Protein AF-A0A662EHJ5-F1 (afdb_monomer)

Mean predicted aligned error: 10.58 Å

Sequence (124 aa):
MGRFALVFVVVLGATAAIPFVAAAEERPRDPLIHGLASFLVPGLGQYLNGEPDKALVHFLVAVAIPTAGYYLAVLTVNPFLAYAIPLLQLGWHVYSALDAYNVAQAYNEAHGFSSLNLGLKLGG

pLDDT: mean 80.42, std 19.26, range [39.31, 98.5]

Nearest PDB structures (foldseek):
  7ohq-assembly1_b  TM=4.691E-01  e=9.866E+00  Saccharomyces cerevisiae S288C

Structure (mmCIF, N/CA/C/O backbone):
data_AF-A0A662EHJ5-F1
#
_entry.id   AF-A0A662EHJ5-F1
#
loop_
_atom_site.group_PDB
_atom_site.id
_atom_site.type_symbol
_atom_site.label_atom_id
_atom_site.label_alt_id
_atom_site.label_comp_id
_atom_site.label_asym_id
_atom_site.label_entity_id
_atom_site.label_seq_id
_atom_site.pdbx_PDB_ins_code
_atom_site.Cartn_x
_atom_site.Cartn_y
_atom_site.Cartn_z
_atom_site.occupancy
_atom_site.B_iso_or_equiv
_atom_site.auth_seq_id
_atom_site.auth_comp_id
_atom_site.auth_asym_id
_atom_site.auth_atom_id
_atom_site.pdbx_PDB_model_num
ATOM 1 N N . MET A 1 1 ? 14.445 -21.314 -16.893 1.00 48.91 1 MET A N 1
ATOM 2 C CA . MET A 1 1 ? 13.006 -20.979 -17.014 1.00 48.91 1 MET A CA 1
ATOM 3 C C . MET A 1 1 ? 12.117 -21.729 -16.012 1.00 48.91 1 MET A C 1
ATOM 5 O O . MET A 1 1 ? 11.259 -21.088 -15.427 1.00 48.91 1 MET A O 1
ATOM 9 N N . GLY A 1 2 ? 12.343 -23.018 -15.710 1.00 48.72 2 GLY A N 1
ATOM 10 C CA . GLY A 1 2 ? 11.466 -23.785 -14.798 1.00 48.72 2 GLY A CA 1
ATOM 11 C C . GLY A 1 2 ? 11.401 -23.329 -13.329 1.00 48.72 2 GLY A C 1
ATOM 12 O O . GLY A 1 2 ? 10.376 -23.508 -12.687 1.00 48.72 2 GLY A O 1
ATOM 13 N N . ARG A 1 3 ? 12.448 -22.689 -12.789 1.00 49.34 3 ARG A N 1
ATOM 14 C CA . ARG A 1 3 ? 12.491 -22.270 -11.372 1.00 49.34 3 ARG A CA 1
ATOM 15 C C . ARG A 1 3 ? 11.565 -21.093 -11.049 1.00 49.34 3 ARG A C 1
ATOM 17 O O . ARG A 1 3 ? 10.933 -21.097 -10.004 1.00 49.34 3 ARG A O 1
ATOM 24 N N . PHE A 1 4 ? 11.449 -20.126 -11.958 1.00 49.91 4 PHE A N 1
ATOM 25 C CA . PHE A 1 4 ? 10.573 -18.965 -11.776 1.00 49.91 4 PHE A CA 1
ATOM 26 C C . PHE A 1 4 ? 9.100 -19.325 -11.968 1.00 49.91 4 PHE A C 1
ATOM 28 O O . PHE A 1 4 ? 8.267 -18.864 -11.200 1.00 49.91 4 PHE A O 1
ATOM 35 N N . ALA A 1 5 ? 8.789 -20.211 -12.921 1.00 52.22 5 ALA A N 1
ATOM 36 C CA . ALA A 1 5 ? 7.441 -20.750 -13.091 1.00 52.22 5 ALA A CA 1
ATOM 37 C C . ALA A 1 5 ? 6.999 -21.571 -11.867 1.00 52.22 5 ALA A C 1
ATOM 39 O O . ALA A 1 5 ? 5.873 -21.424 -11.409 1.00 52.22 5 ALA A O 1
ATOM 40 N N . LEU A 1 6 ? 7.904 -22.370 -11.289 1.00 49.81 6 LEU A N 1
ATOM 41 C CA . LEU A 1 6 ? 7.632 -23.126 -10.068 1.00 49.81 6 LEU A CA 1
ATOM 42 C C . LEU A 1 6 ? 7.345 -22.198 -8.879 1.00 49.81 6 LEU A C 1
ATOM 44 O O . LEU A 1 6 ? 6.381 -22.420 -8.163 1.00 49.81 6 LEU A O 1
ATOM 48 N N . VAL A 1 7 ? 8.129 -21.131 -8.694 1.00 55.69 7 VAL A N 1
ATOM 49 C CA . VAL A 1 7 ? 7.889 -20.142 -7.627 1.00 55.69 7 VAL A CA 1
ATOM 50 C C . VAL A 1 7 ? 6.567 -19.408 -7.847 1.00 55.69 7 VAL A C 1
ATOM 52 O O . VAL A 1 7 ? 5.808 -19.246 -6.901 1.00 55.69 7 VAL A O 1
ATOM 55 N N . PHE A 1 8 ? 6.243 -19.031 -9.085 1.00 55.84 8 PHE A N 1
ATOM 56 C CA . PHE A 1 8 ? 4.978 -18.369 -9.412 1.00 55.84 8 PHE A CA 1
ATOM 57 C C . PHE A 1 8 ? 3.763 -19.267 -9.125 1.00 55.84 8 PHE A C 1
ATOM 59 O O . PHE A 1 8 ? 2.777 -18.815 -8.553 1.00 55.84 8 PHE A O 1
ATOM 66 N N . VAL A 1 9 ? 3.863 -20.558 -9.453 1.00 56.03 9 VAL A N 1
ATOM 67 C CA . VAL A 1 9 ? 2.836 -21.572 -9.166 1.00 56.03 9 VAL A CA 1
ATOM 68 C C . VAL A 1 9 ? 2.760 -21.901 -7.674 1.00 56.03 9 VAL A C 1
ATOM 70 O O . VAL A 1 9 ? 1.669 -22.124 -7.167 1.00 56.03 9 VAL A O 1
ATOM 73 N N . VAL A 1 10 ? 3.876 -21.887 -6.943 1.00 56.66 10 VAL A N 1
ATOM 74 C CA . VAL A 1 10 ? 3.886 -22.085 -5.483 1.00 56.66 10 VAL A CA 1
ATOM 75 C C . VAL A 1 10 ? 3.282 -20.880 -4.764 1.00 56.66 10 VAL A C 1
ATOM 77 O O . VAL A 1 10 ? 2.516 -21.069 -3.829 1.00 56.66 10 VAL A O 1
ATOM 80 N N . VAL A 1 11 ? 3.554 -19.656 -5.221 1.00 56.75 11 VAL A N 1
ATOM 81 C CA . VAL A 1 11 ? 2.958 -18.433 -4.663 1.00 56.75 11 VAL A CA 1
ATOM 82 C C . VAL A 1 11 ? 1.453 -18.381 -4.954 1.00 56.75 11 VAL A C 1
ATOM 84 O O . VAL A 1 11 ? 0.680 -18.165 -4.029 1.00 56.75 11 VAL A O 1
ATOM 87 N N . LEU A 1 12 ? 1.018 -18.672 -6.187 1.00 56.00 12 LEU A N 1
ATOM 88 C CA . LEU A 1 12 ? -0.410 -18.752 -6.544 1.00 56.00 12 LEU A CA 1
ATOM 89 C C . LEU A 1 12 ? -1.134 -19.944 -5.890 1.00 56.00 12 LEU A C 1
ATOM 91 O O . LEU A 1 12 ? -2.306 -19.848 -5.529 1.00 56.00 12 LEU A O 1
ATOM 95 N N . GLY A 1 13 ? -0.443 -21.072 -5.725 1.00 54.22 13 GLY A N 1
ATOM 96 C CA . GLY A 1 13 ? -0.968 -22.275 -5.079 1.00 54.22 13 GLY A CA 1
ATOM 97 C C . GLY A 1 13 ? -1.090 -22.126 -3.564 1.00 54.22 13 GLY A C 1
ATOM 98 O O . GLY A 1 13 ? -2.062 -22.600 -2.982 1.00 54.22 13 GLY A O 1
ATOM 99 N 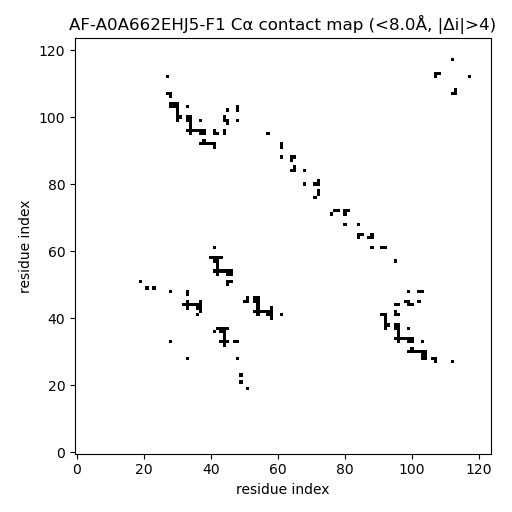N . ALA A 1 14 ? -0.161 -21.408 -2.927 1.00 51.34 14 ALA A N 1
ATOM 100 C CA . ALA A 1 14 ? -0.230 -21.088 -1.504 1.00 51.34 14 ALA A CA 1
ATOM 101 C C . ALA A 1 14 ? -1.374 -20.111 -1.179 1.00 51.34 14 ALA A C 1
ATOM 103 O O . ALA A 1 14 ? -1.936 -20.186 -0.090 1.00 51.34 14 ALA A O 1
ATOM 104 N N . THR A 1 15 ? -1.773 -19.244 -2.118 1.00 52.88 15 THR A N 1
ATOM 105 C CA . THR A 1 15 ? -2.909 -18.325 -1.927 1.00 52.88 15 THR A CA 1
ATOM 106 C C . THR A 1 15 ? -4.273 -18.961 -2.202 1.00 52.88 15 THR A C 1
ATOM 108 O O . THR A 1 15 ? -5.280 -18.455 -1.721 1.00 52.88 15 THR A O 1
ATOM 111 N N . ALA A 1 16 ? -4.337 -20.068 -2.950 1.00 47.66 16 ALA A N 1
ATOM 112 C CA . ALA A 1 16 ? -5.601 -20.720 -3.311 1.00 47.66 16 ALA A CA 1
ATOM 113 C C . ALA A 1 16 ? -6.153 -21.678 -2.235 1.00 47.66 16 ALA A C 1
ATOM 115 O O . ALA A 1 16 ? -7.281 -22.150 -2.366 1.00 47.66 16 ALA A O 1
ATOM 116 N N . ALA A 1 17 ? -5.378 -21.994 -1.192 1.00 44.22 17 ALA A N 1
ATOM 117 C CA . ALA A 1 17 ? -5.659 -23.133 -0.316 1.00 44.22 17 ALA A CA 1
ATOM 118 C C . ALA A 1 17 ? -5.961 -22.793 1.150 1.00 44.22 17 ALA A C 1
ATOM 120 O O . ALA A 1 17 ? -5.946 -23.713 1.968 1.00 44.22 17 ALA A O 1
ATOM 121 N N . ILE A 1 18 ? -6.237 -21.534 1.522 1.00 49.19 18 ILE A N 1
ATOM 122 C CA . ILE A 1 18 ? -6.517 -21.243 2.934 1.00 49.19 18 ILE A CA 1
ATOM 123 C C . ILE A 1 18 ? -7.810 -20.465 3.165 1.00 49.19 18 ILE A C 1
ATOM 125 O O . ILE A 1 18 ? -7.812 -19.236 3.106 1.00 49.19 18 ILE A O 1
ATOM 129 N N . PRO A 1 19 ? -8.916 -21.159 3.496 1.00 44.81 19 PRO A N 1
ATOM 130 C CA . PRO A 1 19 ? -10.062 -20.511 4.105 1.00 44.81 19 PRO A CA 1
ATOM 131 C C . PRO A 1 19 ? -9.714 -20.193 5.567 1.00 44.81 19 PRO A C 1
ATOM 133 O O . PRO A 1 19 ? -10.032 -20.953 6.479 1.00 44.81 19 PRO A O 1
ATOM 136 N N . PHE A 1 20 ? -9.028 -19.074 5.811 1.00 53.09 20 PHE A N 1
ATOM 137 C CA . PHE A 1 20 ? -8.887 -18.531 7.162 1.00 53.09 20 PHE A CA 1
ATOM 138 C C . PHE A 1 20 ? -10.111 -17.67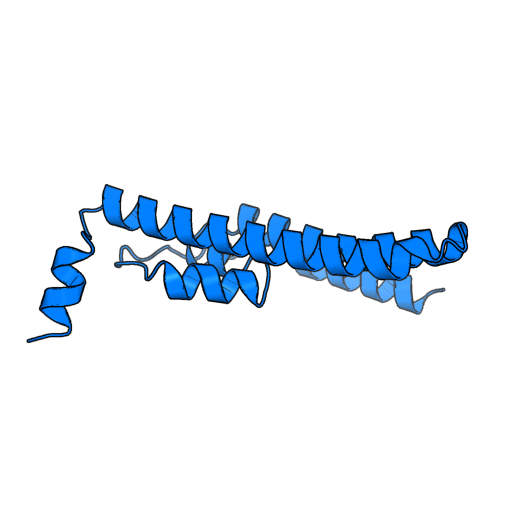6 7.483 1.00 53.09 20 PHE A C 1
ATOM 140 O O . PHE A 1 20 ? -10.100 -16.454 7.362 1.00 53.09 20 PHE A O 1
ATOM 147 N N . VAL A 1 21 ? -11.185 -18.339 7.914 1.00 45.75 21 VAL A N 1
ATOM 148 C CA . VAL A 1 21 ? -12.268 -17.672 8.641 1.00 45.75 21 VAL A CA 1
ATOM 149 C C . VAL A 1 21 ? -11.742 -17.394 10.048 1.00 45.75 21 VAL A C 1
ATOM 151 O O . VAL A 1 21 ? -11.913 -18.192 10.967 1.00 45.75 21 VAL A O 1
ATOM 154 N N . ALA A 1 22 ? -11.019 -16.287 10.209 1.00 48.41 22 ALA A N 1
ATOM 155 C CA . ALA A 1 22 ? -10.723 -15.756 11.528 1.00 48.41 22 ALA A CA 1
ATOM 156 C C . ALA A 1 22 ? -12.028 -15.166 12.075 1.00 48.41 22 ALA A C 1
ATOM 158 O O . ALA A 1 22 ? -12.533 -14.175 11.551 1.00 48.41 22 ALA A O 1
ATOM 159 N N . ALA A 1 23 ? -12.601 -15.800 13.099 1.00 45.34 23 ALA A N 1
ATOM 160 C CA . ALA A 1 23 ? -13.669 -15.191 13.878 1.00 45.34 23 ALA A CA 1
ATOM 161 C C . ALA A 1 23 ? -13.123 -13.877 14.458 1.00 45.34 23 ALA A C 1
ATOM 163 O O . ALA A 1 23 ? -12.248 -13.896 15.325 1.00 45.34 23 ALA A O 1
ATOM 164 N N . ALA A 1 24 ? -13.565 -12.745 13.910 1.00 55.94 24 ALA A N 1
ATOM 165 C CA . ALA A 1 24 ? -13.155 -11.435 14.383 1.00 55.94 24 ALA A CA 1
ATOM 166 C C . ALA A 1 24 ? -13.716 -11.245 15.795 1.00 55.94 24 ALA A C 1
ATOM 168 O O . ALA A 1 24 ? -14.927 -11.167 15.989 1.00 55.94 24 ALA A O 1
ATOM 169 N N . GLU A 1 25 ? -12.834 -11.221 16.788 1.00 58.53 25 GLU A N 1
ATOM 170 C CA . GLU A 1 25 ? -13.222 -10.904 18.153 1.00 58.53 25 GLU A CA 1
ATOM 171 C C . GLU A 1 25 ? -13.513 -9.401 18.252 1.00 58.53 25 GLU A C 1
ATOM 173 O O . GLU A 1 25 ? -12.694 -8.579 17.828 1.00 58.53 25 GLU A O 1
ATOM 178 N N . GLU A 1 26 ? -14.675 -9.027 18.797 1.00 64.94 26 GLU A N 1
ATOM 179 C CA . GLU A 1 26 ? -15.048 -7.624 18.993 1.00 64.94 26 GLU A CA 1
ATOM 180 C C . GLU A 1 26 ? -14.193 -6.998 20.101 1.00 64.94 26 GLU A C 1
ATOM 182 O O . GLU A 1 26 ? -14.541 -6.991 21.282 1.00 64.94 26 GLU A O 1
ATOM 187 N N . ARG A 1 27 ? -13.024 -6.483 19.722 1.00 76.69 27 ARG A N 1
ATOM 188 C CA . ARG A 1 27 ? -12.107 -5.771 20.615 1.00 76.69 27 ARG A CA 1
ATOM 189 C C . ARG A 1 27 ? -11.704 -4.427 20.008 1.00 76.69 27 ARG A C 1
ATOM 191 O O . ARG A 1 27 ? -11.725 -4.290 18.782 1.00 76.69 27 ARG A O 1
ATOM 198 N N . PRO A 1 28 ? -11.314 -3.442 20.838 1.00 81.19 28 PRO A N 1
ATOM 199 C CA . PRO A 1 28 ? -10.708 -2.214 20.344 1.00 81.19 28 PRO A CA 1
ATOM 200 C C . PRO A 1 28 ? -9.511 -2.542 19.450 1.00 81.19 28 PRO A C 1
ATOM 202 O O . PRO A 1 28 ? -8.670 -3.366 19.816 1.00 81.19 28 PRO A O 1
ATOM 205 N N . ARG A 1 29 ? -9.435 -1.899 18.288 1.00 85.62 29 ARG A N 1
ATOM 206 C CA . ARG A 1 29 ? -8.316 -2.042 17.349 1.00 85.62 29 ARG A CA 1
ATOM 207 C C . ARG A 1 29 ? -7.349 -0.892 17.567 1.00 85.62 29 ARG A C 1
ATOM 209 O O . ARG A 1 29 ? -7.789 0.221 17.816 1.00 85.62 29 ARG A O 1
ATOM 216 N N . ASP A 1 30 ? -6.047 -1.115 17.470 1.00 88.44 30 ASP A N 1
ATOM 217 C CA . ASP A 1 30 ? -5.086 -0.008 17.469 1.00 88.44 30 ASP A CA 1
ATOM 218 C C . ASP A 1 30 ? -4.799 0.393 16.012 1.00 88.44 30 ASP A C 1
ATOM 220 O O . ASP A 1 30 ? -4.139 -0.370 15.294 1.00 88.44 30 ASP A O 1
ATOM 224 N N . PRO A 1 31 ? -5.272 1.564 15.538 1.00 91.06 31 PRO A N 1
ATOM 225 C CA . PRO A 1 31 ? -5.080 1.964 14.150 1.00 91.06 31 PRO A CA 1
ATOM 226 C C . PRO A 1 31 ? -3.609 2.069 13.750 1.00 91.06 31 PRO A C 1
ATOM 228 O O . PRO A 1 31 ? -3.268 1.773 12.605 1.00 91.06 31 PRO A O 1
ATOM 231 N N . LEU A 1 32 ? -2.721 2.440 14.681 1.00 92.38 32 LEU A N 1
ATOM 232 C CA . LEU A 1 32 ? -1.292 2.544 14.403 1.00 92.38 32 LEU A CA 1
ATOM 233 C C . LEU A 1 32 ? -0.671 1.167 14.197 1.00 92.38 32 LEU A C 1
ATOM 235 O O . LEU A 1 32 ? 0.107 0.999 13.261 1.00 92.38 32 LEU A O 1
ATOM 239 N N . ILE A 1 33 ? -1.040 0.170 15.007 1.00 92.06 33 ILE A N 1
ATOM 240 C CA . ILE A 1 33 ? -0.551 -1.206 14.823 1.00 92.06 33 ILE A CA 1
ATOM 241 C C . ILE A 1 33 ? -0.999 -1.745 13.464 1.00 92.06 33 ILE A C 1
ATOM 243 O O . ILE A 1 33 ? -0.188 -2.304 12.728 1.00 92.06 33 ILE A O 1
ATOM 247 N N . HIS A 1 34 ? -2.263 -1.533 13.094 1.00 93.19 34 HIS A N 1
ATOM 248 C CA . HIS A 1 34 ? -2.804 -2.014 11.822 1.00 93.19 34 HIS A CA 1
ATOM 249 C C . HIS A 1 34 ? -2.152 -1.298 10.629 1.00 93.19 34 HIS A C 1
ATOM 251 O O . HIS A 1 34 ? -1.745 -1.944 9.660 1.00 93.19 34 HIS A O 1
ATOM 257 N N . GLY A 1 35 ? -1.982 0.024 10.716 1.00 94.19 35 GLY A N 1
ATOM 258 C CA . GLY A 1 35 ? -1.294 0.811 9.698 1.00 94.19 35 GLY A CA 1
ATOM 259 C C . GLY A 1 35 ? 0.172 0.405 9.529 1.00 94.19 35 GLY A C 1
ATOM 260 O O . GLY A 1 35 ? 0.597 0.100 8.417 1.00 94.19 35 GLY A O 1
ATOM 261 N N . LEU A 1 36 ? 0.940 0.323 10.621 1.00 95.31 36 LEU A N 1
ATOM 262 C CA . LEU A 1 36 ? 2.353 -0.077 10.594 1.00 95.31 36 LEU A CA 1
ATOM 263 C C . LEU A 1 36 ? 2.537 -1.510 10.090 1.00 95.31 36 LEU A C 1
ATOM 265 O O . LEU A 1 36 ? 3.442 -1.768 9.297 1.00 95.31 36 LEU A O 1
ATOM 269 N N . ALA A 1 37 ? 1.661 -2.430 10.496 1.00 94.25 37 ALA A N 1
ATOM 270 C CA . ALA A 1 37 ? 1.674 -3.796 9.998 1.00 94.25 37 ALA A CA 1
ATOM 271 C C . ALA A 1 37 ? 1.527 -3.828 8.469 1.00 94.25 37 ALA A C 1
ATOM 273 O O . ALA A 1 37 ? 2.315 -4.490 7.796 1.00 94.25 37 ALA A O 1
ATOM 274 N N . SER A 1 38 ? 0.580 -3.061 7.915 1.00 96.44 38 SER A N 1
ATOM 275 C CA . SER A 1 38 ? 0.372 -2.990 6.463 1.00 96.44 38 SER A CA 1
ATOM 276 C C . SER A 1 38 ? 1.444 -2.178 5.724 1.00 96.44 38 SER A C 1
ATOM 278 O O . SER A 1 38 ? 1.724 -2.441 4.557 1.00 96.44 38 SER A O 1
ATOM 280 N N . PHE A 1 39 ? 2.097 -1.226 6.395 1.00 97.38 39 PHE A N 1
ATOM 281 C CA . PHE A 1 39 ? 3.263 -0.539 5.843 1.00 97.38 39 PHE A CA 1
ATOM 282 C C . PHE A 1 39 ? 4.453 -1.487 5.679 1.00 97.38 39 PHE A C 1
ATOM 284 O O . PHE A 1 39 ? 5.161 -1.417 4.681 1.00 97.38 39 PHE A O 1
ATOM 291 N N . LEU A 1 40 ? 4.698 -2.370 6.651 1.00 96.56 40 LEU A N 1
ATOM 292 C CA . LEU A 1 40 ? 5.789 -3.345 6.578 1.00 96.56 40 LEU A CA 1
ATOM 293 C C . LEU A 1 40 ? 5.469 -4.464 5.587 1.00 96.56 40 LEU A C 1
ATOM 295 O O . LEU A 1 40 ? 6.306 -4.828 4.762 1.00 96.56 40 LEU A O 1
ATOM 299 N N . VAL A 1 41 ? 4.248 -4.990 5.665 1.00 96.81 41 VAL A N 1
ATOM 300 C CA . VAL A 1 41 ? 3.754 -6.067 4.811 1.00 96.81 41 VAL A CA 1
ATOM 301 C C . VAL A 1 41 ? 2.370 -5.673 4.300 1.00 96.81 41 VAL A C 1
ATOM 303 O O . VAL A 1 41 ? 1.390 -5.850 5.027 1.00 96.81 41 VAL A O 1
ATOM 306 N N . PRO A 1 42 ? 2.255 -5.158 3.062 1.00 97.19 42 PRO A N 1
ATOM 307 C CA . PRO A 1 42 ? 0.969 -4.796 2.484 1.00 97.19 42 PRO A CA 1
ATOM 308 C C . PRO A 1 42 ? -0.032 -5.940 2.585 1.00 97.19 42 PRO A C 1
ATOM 310 O O . PRO A 1 42 ? 0.272 -7.079 2.235 1.00 97.19 42 PRO A O 1
ATOM 313 N N . GLY A 1 43 ? -1.214 -5.628 3.111 1.00 93.94 43 GLY A N 1
ATOM 314 C CA . GLY A 1 43 ? -2.272 -6.590 3.401 1.00 93.94 43 GLY A CA 1
ATOM 315 C C . GLY A 1 43 ? -2.318 -7.072 4.849 1.00 93.94 43 GLY A C 1
ATOM 316 O O . GLY A 1 43 ? -3.386 -7.451 5.321 1.00 93.94 43 GLY A O 1
ATOM 317 N N . LEU A 1 44 ? -1.223 -6.998 5.611 1.00 93.50 44 LEU A N 1
ATOM 318 C CA . LEU A 1 44 ? -1.213 -7.499 6.987 1.00 93.50 44 LEU A CA 1
ATOM 319 C C . LEU A 1 44 ? -2.174 -6.720 7.897 1.00 93.50 44 LEU A C 1
ATOM 321 O O . LEU A 1 44 ? -2.908 -7.323 8.670 1.00 93.50 44 LEU A O 1
ATOM 325 N N . GLY A 1 45 ? -2.237 -5.392 7.775 1.00 93.50 45 GLY A N 1
ATOM 326 C CA . GLY A 1 45 ? -3.187 -4.588 8.553 1.00 93.50 45 GLY A CA 1
ATOM 327 C C . GLY A 1 45 ? -4.654 -4.862 8.205 1.00 93.50 45 GLY A C 1
ATOM 328 O O . GLY A 1 45 ? -5.501 -4.898 9.091 1.00 93.50 45 GLY A O 1
ATOM 329 N N . GLN A 1 46 ? -4.954 -5.121 6.931 1.00 95.62 46 GLN A N 1
ATOM 330 C CA . GLN A 1 46 ? -6.281 -5.535 6.465 1.00 95.62 46 GLN A CA 1
ATOM 331 C C . GLN A 1 46 ? -6.646 -6.917 7.021 1.00 95.62 46 GLN A C 1
ATOM 333 O O . GLN A 1 46 ? -7.772 -7.132 7.462 1.00 95.62 46 GLN A O 1
ATOM 338 N N . TYR A 1 47 ? -5.676 -7.832 7.095 1.00 94.06 47 TYR A N 1
ATOM 339 C CA . TYR A 1 47 ? -5.875 -9.140 7.714 1.00 94.06 47 TYR A CA 1
ATOM 340 C C . TYR A 1 47 ? -6.206 -8.999 9.205 1.00 94.06 47 TYR A C 1
ATOM 342 O O . TYR A 1 47 ? -7.172 -9.591 9.681 1.00 94.06 47 TYR A O 1
ATOM 350 N N . LEU A 1 48 ? -5.478 -8.137 9.926 1.00 91.38 48 LEU A N 1
ATOM 351 C CA . LEU A 1 48 ? -5.775 -7.798 11.324 1.00 91.38 48 LEU A CA 1
ATOM 352 C C . LEU A 1 48 ? -7.139 -7.105 11.491 1.00 91.38 48 LEU A C 1
ATOM 354 O O . LEU A 1 48 ? -7.773 -7.235 12.535 1.00 91.38 48 LEU A O 1
ATOM 358 N N . ASN A 1 49 ? -7.621 -6.398 10.467 1.00 90.56 49 ASN A N 1
ATOM 359 C CA . ASN A 1 49 ? -8.964 -5.816 10.437 1.00 90.56 49 ASN A CA 1
ATOM 360 C C . ASN A 1 49 ? -10.085 -6.837 10.172 1.00 90.56 49 ASN A C 1
ATOM 362 O O . ASN A 1 49 ? -11.259 -6.459 10.209 1.00 90.56 49 ASN A O 1
ATOM 366 N N . GLY A 1 50 ? -9.757 -8.108 9.927 1.00 89.81 50 GLY A N 1
ATOM 367 C CA . GLY A 1 50 ? -10.735 -9.127 9.548 1.00 89.81 50 GLY A CA 1
ATOM 368 C C . GLY A 1 50 ? -11.198 -9.014 8.093 1.00 89.81 50 GLY A C 1
ATOM 369 O O . GLY A 1 50 ? -12.259 -9.528 7.759 1.00 89.81 50 GLY A O 1
ATOM 370 N N . GLU A 1 51 ? -10.417 -8.358 7.228 1.00 91.19 51 GLU A N 1
ATOM 371 C CA . GLU A 1 51 ? -10.682 -8.220 5.791 1.00 91.19 51 GLU A CA 1
ATOM 372 C C . GLU A 1 51 ? -9.679 -9.065 4.969 1.00 91.19 51 GLU A C 1
ATOM 374 O O . GLU A 1 51 ? -8.805 -8.507 4.297 1.00 91.19 51 GLU A O 1
ATOM 379 N N . PRO A 1 52 ? -9.746 -10.413 5.010 1.00 88.88 52 PRO A N 1
ATOM 380 C CA . PRO A 1 52 ? -8.746 -11.281 4.381 1.00 88.88 52 PRO A CA 1
ATOM 381 C C . PRO A 1 52 ? -8.701 -11.148 2.852 1.00 88.88 52 PRO A C 1
ATOM 383 O O . PRO A 1 52 ? -7.619 -11.190 2.268 1.00 88.88 52 PRO A O 1
ATOM 386 N N . ASP A 1 53 ? -9.841 -10.916 2.197 1.00 88.12 53 ASP A N 1
ATOM 387 C CA . ASP A 1 53 ? -9.887 -10.716 0.742 1.00 88.12 53 ASP A CA 1
ATOM 388 C C . ASP A 1 53 ? -9.128 -9.446 0.339 1.00 88.12 53 ASP A C 1
ATOM 390 O O . ASP A 1 53 ? -8.321 -9.438 -0.594 1.00 88.12 53 ASP A O 1
ATOM 394 N N . LYS A 1 54 ? -9.325 -8.371 1.107 1.00 92.12 54 LYS A N 1
ATOM 395 C CA . LYS A 1 54 ? -8.626 -7.101 0.916 1.00 92.12 54 LYS A CA 1
ATOM 396 C C . LYS A 1 54 ? -7.139 -7.234 1.238 1.00 92.12 54 LYS A C 1
ATOM 398 O O . LYS A 1 54 ? -6.299 -6.733 0.492 1.00 92.12 54 LYS A O 1
ATOM 403 N N . ALA A 1 55 ? -6.807 -7.966 2.300 1.00 93.25 55 ALA A N 1
ATOM 404 C CA . ALA A 1 55 ? -5.434 -8.295 2.658 1.00 93.25 55 ALA A CA 1
ATOM 405 C C . ALA A 1 55 ? -4.692 -8.981 1.511 1.00 93.25 55 ALA A C 1
ATOM 407 O O . ALA A 1 55 ? -3.592 -8.564 1.141 1.00 93.25 55 ALA A O 1
ATOM 408 N N . LEU A 1 56 ? -5.320 -9.991 0.907 1.00 93.38 56 LEU A N 1
ATOM 409 C CA . LEU A 1 56 ? -4.747 -10.717 -0.215 1.00 93.38 56 LEU A CA 1
ATOM 410 C C . LEU A 1 56 ? -4.502 -9.795 -1.413 1.00 93.38 56 LEU A C 1
ATOM 412 O O . LEU A 1 56 ? -3.420 -9.838 -1.992 1.00 93.38 56 L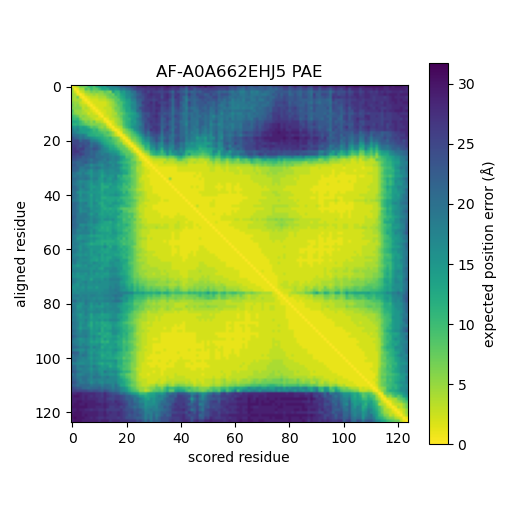EU A O 1
ATOM 416 N N . VAL A 1 57 ? -5.455 -8.926 -1.762 1.00 94.44 57 VAL A N 1
ATOM 417 C CA . VAL A 1 57 ? -5.281 -7.962 -2.863 1.00 94.44 57 VAL A CA 1
ATOM 418 C C . VAL A 1 57 ? -4.084 -7.045 -2.611 1.00 94.44 57 VAL A C 1
ATOM 420 O O . VAL A 1 57 ? -3.228 -6.895 -3.483 1.00 94.44 57 VAL A O 1
ATOM 423 N N . HIS A 1 58 ? -3.981 -6.469 -1.414 1.00 96.69 58 HIS A N 1
ATOM 424 C CA . HIS A 1 58 ? -2.875 -5.578 -1.064 1.00 96.69 58 HIS A CA 1
ATOM 425 C C . HIS A 1 58 ? -1.515 -6.278 -1.134 1.00 96.69 58 HIS A C 1
ATOM 427 O O . HIS A 1 58 ? -0.560 -5.717 -1.682 1.00 96.69 58 HIS A O 1
ATOM 433 N N . PHE A 1 59 ? -1.445 -7.517 -0.648 1.00 96.25 59 PHE A N 1
ATOM 434 C CA . PHE A 1 59 ? -0.246 -8.341 -0.727 1.00 96.25 59 PHE A CA 1
ATOM 435 C C . PHE A 1 59 ? 0.126 -8.686 -2.176 1.00 96.25 59 PHE A C 1
ATOM 437 O O . PHE A 1 59 ? 1.273 -8.503 -2.588 1.00 96.25 59 PHE A O 1
ATOM 444 N N . LEU A 1 60 ? -0.839 -9.140 -2.980 1.00 94.44 60 LEU A N 1
ATOM 445 C CA . LEU A 1 60 ? -0.600 -9.530 -4.370 1.00 94.44 60 LEU A CA 1
ATOM 446 C C . LEU A 1 60 ? -0.119 -8.356 -5.220 1.00 94.44 60 LEU A C 1
ATOM 448 O O . LEU A 1 60 ? 0.801 -8.530 -6.017 1.00 94.44 60 LEU A O 1
ATOM 452 N N . VAL A 1 61 ? -0.672 -7.156 -5.030 1.00 94.62 61 VAL A N 1
ATOM 453 C CA . VAL A 1 61 ? -0.187 -5.960 -5.734 1.00 94.62 61 VAL A CA 1
ATOM 454 C C . VAL A 1 61 ? 1.246 -5.617 -5.313 1.00 94.62 61 VAL A C 1
ATOM 456 O O . VAL A 1 61 ? 2.077 -5.326 -6.173 1.00 94.62 61 VAL A O 1
ATOM 459 N N . ALA A 1 62 ? 1.579 -5.736 -4.024 1.00 95.31 62 ALA A N 1
ATOM 460 C CA . ALA A 1 62 ? 2.937 -5.498 -3.533 1.00 95.31 62 ALA A CA 1
ATOM 461 C C . ALA A 1 62 ? 3.971 -6.482 -4.104 1.00 95.31 62 ALA A C 1
ATOM 463 O O . ALA A 1 62 ? 5.126 -6.108 -4.294 1.00 95.31 62 ALA A O 1
ATOM 464 N N . VAL A 1 63 ? 3.570 -7.723 -4.399 1.00 95.12 63 VAL A N 1
ATOM 465 C CA . VAL A 1 63 ? 4.403 -8.713 -5.106 1.00 95.12 63 VAL A CA 1
ATOM 466 C C . VAL A 1 63 ? 4.437 -8.435 -6.614 1.00 95.12 63 VAL A C 1
ATOM 468 O O . VAL A 1 63 ? 5.474 -8.610 -7.264 1.00 95.12 63 VAL A O 1
ATOM 471 N N . ALA A 1 64 ? 3.324 -7.980 -7.190 1.00 93.44 64 ALA A N 1
ATOM 472 C CA . ALA A 1 64 ? 3.196 -7.724 -8.618 1.00 93.44 64 ALA A CA 1
ATOM 473 C C . ALA A 1 64 ? 4.049 -6.539 -9.084 1.00 93.44 64 ALA A C 1
ATOM 475 O O . ALA A 1 64 ? 4.667 -6.646 -10.139 1.00 93.44 64 ALA A O 1
ATOM 476 N N . ILE A 1 65 ? 4.141 -5.449 -8.313 1.00 93.81 65 ILE A N 1
ATOM 477 C CA . ILE A 1 65 ? 4.929 -4.255 -8.670 1.00 93.81 65 ILE A CA 1
ATOM 478 C C . ILE A 1 65 ? 6.398 -4.588 -9.007 1.00 93.81 65 ILE A C 1
ATOM 480 O O . ILE A 1 65 ? 6.820 -4.297 -10.131 1.00 93.81 65 ILE A O 1
ATOM 484 N N . PRO A 1 66 ? 7.195 -5.224 -8.124 1.00 93.56 66 PRO A N 1
ATOM 485 C CA . PRO A 1 66 ? 8.592 -5.526 -8.423 1.00 93.56 66 PRO A CA 1
ATOM 486 C C . PRO A 1 66 ? 8.715 -6.622 -9.483 1.00 93.56 66 PRO A C 1
ATOM 488 O O . PRO A 1 66 ? 9.628 -6.578 -10.305 1.00 93.56 66 PRO A O 1
ATOM 491 N N . THR A 1 67 ? 7.782 -7.578 -9.511 1.00 91.19 67 THR A N 1
ATOM 492 C CA . THR A 1 67 ? 7.792 -8.669 -10.493 1.00 91.19 67 THR A CA 1
ATOM 493 C C . THR A 1 67 ? 7.550 -8.151 -11.910 1.00 91.19 67 THR A C 1
ATOM 495 O O . THR A 1 67 ? 8.349 -8.401 -12.811 1.00 91.19 67 THR A O 1
ATOM 498 N N . ALA A 1 68 ? 6.470 -7.396 -12.116 1.00 89.19 68 ALA A N 1
ATOM 499 C CA . ALA A 1 68 ? 6.154 -6.769 -13.393 1.00 89.19 68 ALA A CA 1
ATOM 500 C C . ALA A 1 68 ? 7.239 -5.761 -13.782 1.00 89.19 68 ALA A C 1
ATOM 502 O O . ALA A 1 68 ? 7.678 -5.744 -14.931 1.00 89.19 68 ALA A O 1
ATOM 503 N N . GLY A 1 69 ? 7.722 -4.984 -12.810 1.00 91.50 69 GLY A N 1
ATOM 504 C CA . GLY A 1 69 ? 8.819 -4.046 -12.987 1.00 91.50 69 GLY A CA 1
ATOM 505 C C . GLY A 1 69 ? 10.099 -4.702 -13.511 1.00 91.50 69 GLY A C 1
ATOM 506 O O . GLY A 1 69 ? 10.700 -4.196 -14.457 1.00 91.50 69 GLY A O 1
ATOM 507 N N . TYR A 1 70 ? 10.483 -5.859 -12.965 1.00 89.38 70 TYR A N 1
ATOM 508 C CA . TYR A 1 70 ? 11.628 -6.633 -13.449 1.00 89.38 70 TYR A CA 1
ATOM 509 C C . TYR A 1 70 ? 11.467 -7.046 -14.918 1.00 89.38 70 TYR A C 1
ATOM 511 O O . TYR A 1 70 ? 12.359 -6.795 -15.729 1.00 89.38 70 TYR A O 1
ATOM 519 N N . TYR A 1 71 ? 10.324 -7.631 -15.291 1.00 89.38 71 TYR A N 1
ATOM 520 C CA . TYR A 1 71 ? 10.089 -8.038 -16.681 1.00 89.38 71 TYR A CA 1
ATOM 521 C C . TYR A 1 71 ? 10.051 -6.837 -17.635 1.00 89.38 71 TY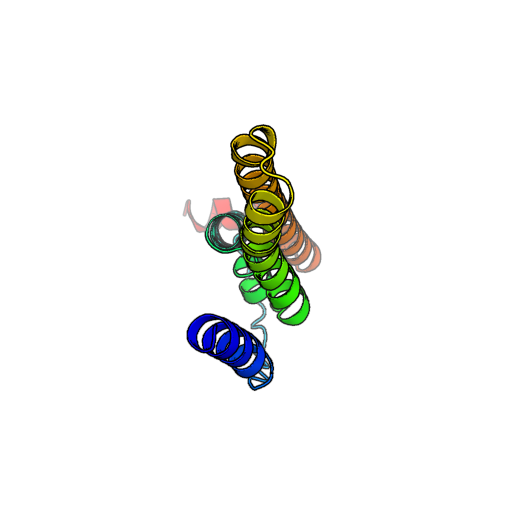R A C 1
ATOM 523 O O . TYR A 1 71 ? 10.635 -6.898 -18.715 1.00 89.38 71 TYR A O 1
ATOM 531 N N . LEU A 1 72 ? 9.439 -5.723 -17.225 1.00 90.06 72 LEU A N 1
ATOM 532 C CA . LEU A 1 72 ? 9.456 -4.466 -17.979 1.00 90.06 72 LEU A CA 1
ATOM 533 C C . LEU A 1 72 ? 10.882 -3.946 -18.193 1.00 90.06 72 LEU A C 1
ATOM 535 O O . LEU A 1 72 ? 11.223 -3.546 -19.307 1.00 90.06 72 LEU A O 1
ATOM 539 N N . ALA A 1 73 ? 11.727 -3.986 -17.160 1.00 88.12 73 ALA A N 1
ATOM 540 C CA . ALA A 1 73 ? 13.118 -3.553 -17.249 1.00 88.12 73 ALA A CA 1
ATOM 541 C C . ALA A 1 73 ? 13.929 -4.417 -18.225 1.00 88.12 73 ALA A C 1
ATOM 543 O O . ALA A 1 73 ? 14.672 -3.877 -19.044 1.00 88.12 73 ALA A O 1
ATOM 544 N N . VAL A 1 74 ? 13.734 -5.740 -18.199 1.00 88.19 74 VAL A N 1
ATOM 545 C CA . VAL A 1 74 ? 14.392 -6.676 -19.127 1.00 88.19 74 VAL A CA 1
ATOM 546 C C . VAL A 1 74 ? 13.955 -6.445 -20.576 1.00 88.19 74 VAL A C 1
ATOM 548 O O . VAL A 1 74 ? 14.788 -6.494 -21.476 1.00 88.19 74 VAL A O 1
ATOM 551 N N . LEU A 1 75 ? 12.666 -6.184 -20.815 1.00 92.12 75 LEU A N 1
ATOM 552 C CA . LEU A 1 75 ? 12.118 -6.043 -22.168 1.00 92.12 75 LEU A CA 1
ATOM 553 C C . LEU A 1 75 ? 12.439 -4.697 -22.821 1.00 92.12 75 LEU A C 1
ATOM 555 O O . LEU A 1 75 ? 12.585 -4.628 -24.038 1.00 92.12 75 LEU A O 1
ATOM 559 N N . THR A 1 76 ? 12.504 -3.624 -22.034 1.00 92.81 76 THR A N 1
ATOM 560 C CA . THR A 1 76 ? 12.598 -2.254 -22.568 1.00 92.81 76 THR A CA 1
ATOM 561 C C . THR A 1 76 ? 13.980 -1.631 -22.422 1.00 92.81 76 THR A C 1
ATOM 563 O O . THR A 1 76 ? 14.260 -0.637 -23.086 1.00 92.81 76 THR A O 1
ATOM 566 N N . VAL A 1 77 ? 14.836 -2.184 -21.551 1.00 88.19 77 VAL A N 1
ATOM 567 C CA . VAL A 1 77 ? 16.154 -1.621 -21.199 1.00 88.19 77 VAL A CA 1
ATOM 568 C C . VAL A 1 77 ? 16.042 -0.142 -20.778 1.00 88.19 77 VAL A C 1
ATOM 570 O O . VAL A 1 77 ? 16.924 0.675 -21.031 1.00 88.19 77 VAL A O 1
ATOM 573 N N . ASN A 1 78 ? 14.922 0.229 -20.148 1.00 88.00 78 ASN A N 1
ATOM 574 C CA . ASN A 1 78 ? 14.646 1.608 -19.765 1.00 88.00 78 ASN A CA 1
ATOM 575 C C . ASN A 1 78 ? 15.220 1.918 -18.365 1.00 88.00 78 ASN A C 1
ATOM 577 O O . ASN A 1 78 ? 14.705 1.392 -17.372 1.00 88.00 78 ASN A O 1
ATOM 581 N N . PRO A 1 79 ? 16.225 2.809 -18.243 1.00 87.88 79 PRO A N 1
ATOM 582 C CA . PRO A 1 79 ? 16.850 3.131 -16.960 1.00 87.88 79 PRO A CA 1
ATOM 583 C C . PRO A 1 79 ? 15.909 3.856 -15.987 1.00 87.88 79 PRO A C 1
ATOM 585 O O . PRO A 1 79 ? 16.113 3.788 -14.778 1.00 87.88 79 PRO A O 1
ATOM 588 N N . PHE A 1 80 ? 14.848 4.508 -16.475 1.00 92.56 80 PHE A N 1
ATOM 589 C CA . PHE A 1 80 ? 13.860 5.177 -15.625 1.00 92.56 80 PHE A CA 1
ATOM 590 C C . PHE A 1 80 ? 13.134 4.200 -14.687 1.00 92.56 80 PHE A C 1
ATOM 592 O O . PHE A 1 80 ? 12.762 4.562 -13.568 1.00 92.56 80 PHE A O 1
ATOM 599 N N . LEU A 1 81 ? 12.977 2.938 -15.103 1.00 90.00 81 LEU A N 1
ATOM 600 C CA . LEU A 1 81 ? 12.296 1.912 -14.312 1.00 90.00 81 LEU A CA 1
ATOM 601 C C . LEU A 1 81 ? 13.015 1.609 -12.992 1.00 90.00 81 LEU A C 1
ATOM 603 O O . LEU A 1 81 ? 12.351 1.284 -12.009 1.00 90.00 81 LEU A O 1
ATOM 607 N N . ALA A 1 82 ? 14.338 1.802 -12.931 1.00 89.94 82 ALA A N 1
ATOM 608 C CA . ALA A 1 82 ? 15.117 1.638 -11.704 1.00 89.94 82 ALA A CA 1
ATOM 609 C C . ALA A 1 82 ? 14.689 2.607 -10.587 1.00 89.94 82 ALA A C 1
ATOM 611 O O . ALA A 1 82 ? 14.861 2.294 -9.412 1.00 89.94 82 ALA A O 1
ATOM 612 N N . TYR A 1 83 ? 14.099 3.753 -10.942 1.00 93.88 83 TYR A N 1
ATOM 613 C CA . TYR A 1 83 ? 13.575 4.735 -9.991 1.00 93.88 83 TYR A CA 1
ATOM 614 C C . TYR A 1 83 ? 12.058 4.624 -9.829 1.00 93.88 83 TYR A C 1
ATOM 616 O O . TYR A 1 83 ? 11.541 4.729 -8.718 1.00 93.88 83 TYR A O 1
ATOM 624 N N . ALA A 1 84 ? 11.337 4.374 -10.924 1.00 94.31 84 ALA A N 1
ATOM 625 C CA . ALA A 1 84 ? 9.880 4.305 -10.905 1.00 94.31 84 ALA A CA 1
ATOM 626 C C . ALA A 1 84 ? 9.351 3.122 -10.077 1.00 94.31 84 ALA A C 1
ATOM 628 O O . ALA A 1 84 ? 8.388 3.291 -9.333 1.00 94.31 84 ALA A O 1
ATOM 629 N N . ILE A 1 85 ? 9.979 1.940 -10.169 1.00 94.31 85 ILE A N 1
ATOM 630 C CA . ILE A 1 85 ? 9.503 0.733 -9.472 1.00 94.31 85 ILE A CA 1
ATOM 631 C C . ILE A 1 85 ? 9.624 0.876 -7.945 1.00 94.31 85 ILE A C 1
ATOM 633 O O . ILE A 1 85 ? 8.618 0.654 -7.272 1.00 94.31 85 ILE A O 1
ATOM 637 N N . PRO 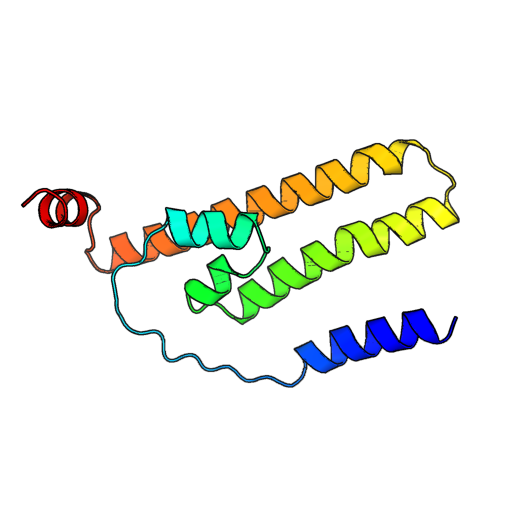A 1 86 ? 10.773 1.289 -7.361 1.00 95.94 86 PRO A N 1
ATOM 638 C CA . PRO A 1 86 ? 10.855 1.515 -5.916 1.00 95.94 86 PRO A CA 1
ATOM 639 C C . PRO A 1 86 ? 9.895 2.594 -5.408 1.00 95.94 86 PRO A C 1
ATOM 641 O O . PRO A 1 86 ? 9.319 2.434 -4.336 1.00 95.94 86 PRO A O 1
ATOM 644 N N . LEU A 1 87 ? 9.688 3.673 -6.173 1.00 97.44 87 LEU A N 1
ATOM 645 C CA . LEU A 1 87 ? 8.733 4.723 -5.804 1.00 97.44 87 LEU A CA 1
ATOM 646 C C . LEU A 1 87 ? 7.292 4.210 -5.814 1.00 97.44 87 LEU A C 1
ATOM 648 O O . LEU A 1 87 ? 6.538 4.492 -4.885 1.00 97.44 87 LEU A O 1
ATOM 652 N N . LEU A 1 88 ? 6.921 3.424 -6.827 1.00 96.94 88 LEU A N 1
ATOM 653 C CA . LEU A 1 88 ? 5.611 2.785 -6.896 1.00 96.94 88 LEU A CA 1
ATOM 654 C C . LEU A 1 88 ? 5.418 1.785 -5.748 1.00 96.94 88 LEU A C 1
ATOM 656 O O . LEU A 1 88 ? 4.359 1.776 -5.125 1.00 96.94 88 LEU A O 1
ATOM 660 N N . GLN A 1 89 ? 6.450 0.999 -5.427 1.00 96.56 89 GLN A N 1
ATOM 661 C CA . GLN A 1 89 ? 6.436 0.078 -4.291 1.00 96.56 89 GLN A CA 1
ATOM 662 C C . GLN A 1 89 ? 6.196 0.834 -2.984 1.00 96.56 89 GLN A C 1
ATOM 664 O O . GLN A 1 89 ? 5.289 0.498 -2.228 1.00 96.56 89 GLN A O 1
ATOM 669 N N . LEU A 1 90 ? 6.977 1.884 -2.728 1.00 97.94 90 LEU A N 1
ATOM 670 C CA . LEU A 1 90 ? 6.831 2.698 -1.527 1.00 97.94 90 LEU A CA 1
ATOM 671 C C . LEU A 1 90 ? 5.437 3.332 -1.447 1.00 97.94 90 LEU A C 1
ATOM 673 O O . LEU A 1 90 ? 4.797 3.272 -0.399 1.00 97.94 9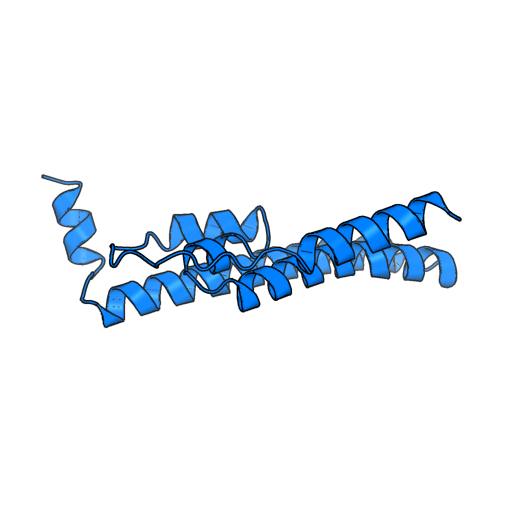0 LEU A O 1
ATOM 677 N N . GLY A 1 91 ? 4.944 3.887 -2.557 1.00 98.19 91 GLY A N 1
ATOM 678 C CA . GLY A 1 91 ? 3.598 4.448 -2.643 1.00 98.19 91 GLY A CA 1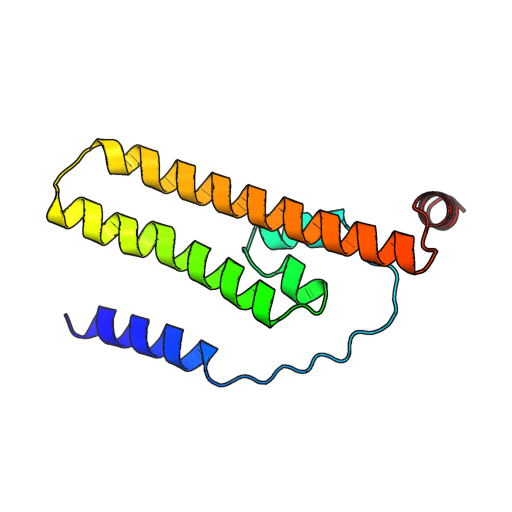
ATOM 679 C C . GLY A 1 91 ? 2.517 3.422 -2.301 1.00 98.19 91 GLY A C 1
ATOM 680 O O . GLY A 1 91 ? 1.587 3.737 -1.560 1.00 98.19 91 GLY A O 1
ATOM 681 N N . TRP A 1 92 ? 2.673 2.177 -2.760 1.00 98.25 92 TRP A N 1
ATOM 682 C CA . TRP A 1 92 ? 1.746 1.097 -2.431 1.00 98.25 92 TRP A CA 1
ATOM 683 C C . TRP A 1 92 ? 1.781 0.714 -0.948 1.00 98.25 92 TRP A C 1
ATOM 685 O O . TRP A 1 92 ? 0.728 0.554 -0.335 1.00 98.25 92 TRP A O 1
ATOM 695 N N . HIS A 1 93 ? 2.968 0.628 -0.341 1.00 98.06 93 HIS A N 1
ATOM 696 C CA . HIS A 1 93 ? 3.109 0.367 1.096 1.00 98.06 93 HIS A CA 1
ATOM 697 C C . HIS A 1 93 ? 2.447 1.467 1.943 1.00 98.06 93 HIS A C 1
ATOM 699 O O . HIS A 1 93 ? 1.724 1.164 2.892 1.00 98.06 93 HIS A O 1
ATOM 705 N N . VAL A 1 94 ? 2.628 2.741 1.575 1.00 98.50 94 VAL A N 1
ATOM 706 C CA . VAL A 1 94 ? 1.964 3.873 2.246 1.00 98.50 94 VAL A CA 1
ATOM 707 C C . VAL A 1 94 ? 0.448 3.796 2.082 1.00 98.50 94 VAL A C 1
ATOM 709 O O . VAL A 1 94 ? -0.278 3.910 3.067 1.00 98.50 94 VAL A O 1
ATOM 712 N N . TYR A 1 95 ? -0.044 3.565 0.863 1.00 98.25 95 TYR A N 1
ATOM 713 C CA . TYR A 1 95 ? -1.478 3.417 0.608 1.00 98.25 95 TYR A CA 1
ATOM 714 C C . TYR A 1 95 ? -2.086 2.277 1.436 1.00 98.25 95 TYR A C 1
ATOM 716 O O . TYR A 1 95 ? -3.106 2.457 2.099 1.00 98.25 95 TYR A O 1
ATOM 724 N N . SER A 1 96 ? -1.414 1.126 1.460 1.00 97.50 96 SER A N 1
ATOM 725 C CA . SER A 1 96 ? -1.834 -0.046 2.224 1.00 97.50 96 SER A CA 1
ATOM 726 C C . SER A 1 96 ? -1.905 0.229 3.729 1.00 97.50 96 SER A C 1
ATOM 728 O O . SER A 1 96 ? -2.842 -0.219 4.392 1.00 97.50 96 SER A O 1
ATOM 730 N N . ALA A 1 97 ? -0.949 0.996 4.259 1.00 97.44 97 ALA A N 1
ATOM 731 C CA . ALA A 1 97 ? -0.924 1.445 5.647 1.00 97.44 97 ALA A CA 1
ATOM 732 C C . AL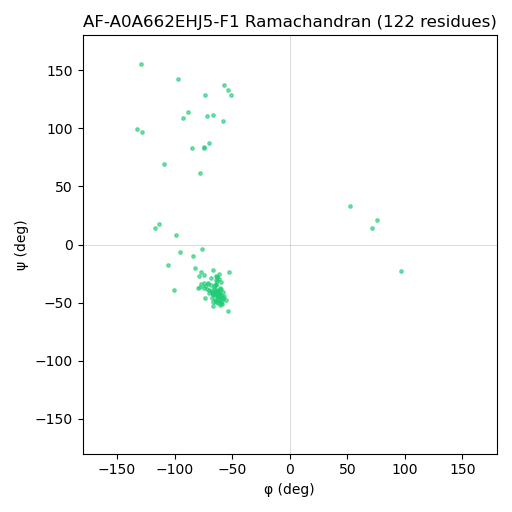A A 1 97 ? -2.096 2.367 5.991 1.00 97.44 97 ALA A C 1
ATOM 734 O O . ALA A 1 97 ? -2.785 2.140 6.985 1.00 97.44 97 ALA A O 1
ATOM 735 N N . LEU A 1 98 ? -2.341 3.384 5.160 1.00 97.94 98 LEU A N 1
ATOM 736 C CA . LEU A 1 98 ? -3.427 4.344 5.367 1.00 97.94 98 LEU A CA 1
ATOM 737 C C . LEU A 1 98 ? -4.792 3.663 5.321 1.00 97.94 98 LEU A C 1
ATOM 739 O O . LEU A 1 98 ? -5.649 3.943 6.153 1.00 97.94 98 LEU A O 1
ATOM 743 N N . ASP A 1 99 ? -4.983 2.738 4.386 1.00 97.75 99 ASP A N 1
ATOM 744 C CA . ASP A 1 99 ? -6.214 1.964 4.296 1.00 97.75 99 ASP A CA 1
ATOM 745 C C . ASP A 1 99 ? -6.460 1.127 5.566 1.00 97.75 99 ASP A C 1
ATOM 747 O O . ASP A 1 99 ? -7.529 1.220 6.170 1.00 97.75 99 ASP A O 1
ATOM 751 N N . ALA A 1 100 ? -5.451 0.386 6.041 1.00 96.31 100 ALA A N 1
ATOM 752 C CA . ALA A 1 100 ? -5.574 -0.409 7.263 1.00 96.31 100 ALA A CA 1
ATOM 753 C C . ALA A 1 100 ? -5.830 0.454 8.511 1.00 96.31 100 ALA A C 1
ATOM 755 O O . ALA A 1 100 ? -6.641 0.077 9.362 1.00 96.31 100 ALA A O 1
ATOM 756 N N . TYR A 1 101 ? -5.162 1.607 8.602 1.00 96.06 101 TYR A N 1
ATOM 757 C CA . TYR A 1 101 ? -5.361 2.593 9.663 1.00 96.06 101 TYR A CA 1
ATOM 758 C C . TYR A 1 101 ? -6.804 3.114 9.670 1.00 96.06 101 TYR A C 1
ATOM 760 O O . TYR A 1 101 ? -7.479 3.048 10.697 1.00 96.06 101 TYR A O 1
ATOM 768 N N . ASN A 1 102 ? -7.301 3.567 8.516 1.00 95.75 102 ASN A N 1
ATOM 769 C CA . ASN A 1 102 ? -8.636 4.148 8.392 1.00 95.75 102 ASN A CA 1
ATOM 770 C C . ASN A 1 102 ? -9.733 3.131 8.723 1.00 95.75 102 ASN A C 1
ATOM 772 O O . ASN A 1 102 ? -10.701 3.476 9.394 1.00 95.75 102 ASN A O 1
ATOM 776 N N . VAL A 1 103 ? -9.577 1.868 8.311 1.00 94.56 103 VAL A N 1
ATOM 777 C CA . VAL A 1 103 ? -10.538 0.806 8.650 1.00 94.56 103 VAL A CA 1
ATOM 778 C C . VAL A 1 103 ? -10.541 0.512 10.152 1.00 94.56 103 VAL A C 1
ATOM 780 O O . VAL A 1 103 ? -11.608 0.375 10.748 1.00 94.56 103 VAL A O 1
ATOM 783 N N . ALA A 1 104 ? -9.370 0.446 10.790 1.00 92.25 104 ALA A N 1
ATOM 784 C CA . ALA A 1 104 ? -9.280 0.238 12.235 1.00 92.25 104 ALA A CA 1
ATOM 785 C C . ALA A 1 104 ? -9.899 1.409 13.017 1.00 92.25 104 ALA A C 1
ATOM 787 O O . ALA A 1 104 ? -10.623 1.194 13.990 1.00 92.25 104 ALA A O 1
ATOM 788 N N . GLN A 1 105 ? -9.662 2.644 12.566 1.00 92.50 105 GLN A N 1
ATOM 789 C CA . GLN A 1 105 ? -10.266 3.837 13.148 1.00 92.50 105 GLN A CA 1
ATOM 790 C C . GLN A 1 105 ? -11.792 3.839 12.979 1.00 92.50 105 GLN A C 1
ATOM 792 O O . GLN A 1 105 ? -12.509 3.992 13.966 1.00 92.50 105 GLN A O 1
ATOM 797 N N . ALA A 1 106 ? -12.288 3.597 11.764 1.00 92.00 106 ALA A N 1
ATOM 798 C CA . ALA A 1 106 ? -13.720 3.541 11.482 1.00 92.00 106 ALA A CA 1
ATOM 799 C C . ALA A 1 106 ? -14.422 2.443 12.296 1.00 92.00 106 ALA A C 1
ATOM 801 O O . ALA A 1 106 ? -15.524 2.652 12.802 1.00 92.00 106 ALA A O 1
ATOM 802 N N . TYR A 1 107 ? -13.768 1.291 12.484 1.00 90.38 107 TYR A N 1
ATOM 803 C CA . TYR A 1 107 ? -14.268 0.229 13.353 1.00 90.38 107 TYR A CA 1
ATOM 804 C C . TYR A 1 107 ? -14.410 0.709 14.802 1.00 90.38 107 TYR A C 1
ATOM 806 O O . TYR A 1 107 ? -15.456 0.511 15.416 1.00 90.38 107 TYR A O 1
ATOM 814 N N . ASN A 1 108 ? -13.391 1.371 15.351 1.00 89.50 108 ASN A N 1
ATOM 815 C CA . ASN A 1 108 ? -13.447 1.889 16.715 1.00 89.50 108 ASN A CA 1
ATOM 816 C C . ASN A 1 108 ? -14.546 2.937 16.905 1.00 89.50 108 ASN A C 1
ATOM 818 O O . ASN A 1 108 ? -15.271 2.890 17.897 1.00 89.50 108 ASN A O 1
ATOM 822 N N . GLU A 1 109 ? -14.685 3.858 15.953 1.00 89.00 109 GLU A N 1
ATOM 823 C CA . GLU A 1 109 ? -15.718 4.894 15.970 1.00 89.00 109 GLU A CA 1
ATOM 824 C C . GLU A 1 109 ? -17.124 4.282 15.915 1.00 89.00 109 GLU A C 1
ATOM 826 O O . GLU A 1 109 ? -17.980 4.646 16.723 1.00 89.00 109 GLU A O 1
ATOM 831 N N . ALA A 1 110 ? -17.342 3.290 15.045 1.00 89.06 110 ALA A N 1
ATOM 832 C CA . ALA A 1 110 ? -18.620 2.591 14.917 1.00 89.06 110 ALA A CA 1
ATOM 833 C C . ALA A 1 110 ? -19.022 1.814 16.185 1.00 89.06 110 ALA A C 1
ATOM 835 O O . ALA A 1 110 ? -20.210 1.696 16.478 1.00 89.06 110 ALA A O 1
ATOM 836 N N . HIS A 1 111 ? -18.048 1.317 16.952 1.00 86.50 111 HIS A N 1
ATOM 837 C CA . HIS A 1 111 ? -18.283 0.538 18.175 1.00 86.50 111 HIS A CA 1
ATOM 838 C C . HIS A 1 111 ? -18.154 1.372 19.464 1.00 86.50 111 HIS A C 1
ATOM 840 O O . HIS A 1 111 ? -18.172 0.825 20.566 1.00 86.50 111 HIS A O 1
ATOM 846 N N . GLY A 1 112 ? -18.021 2.701 19.364 1.00 82.12 112 GLY A N 1
ATOM 847 C CA . GLY A 1 112 ? -17.926 3.587 20.529 1.00 82.12 112 GLY A CA 1
ATOM 848 C C . GLY A 1 112 ? -16.606 3.483 21.306 1.00 82.12 112 GLY A C 1
ATOM 849 O O . GLY A 1 112 ? -16.493 4.012 22.417 1.00 82.12 112 GLY A O 1
ATOM 850 N N . PHE A 1 113 ? -15.577 2.857 20.728 1.00 77.50 113 PHE A N 1
ATOM 851 C CA . PHE A 1 113 ? -14.210 2.837 21.249 1.00 77.50 113 PHE A CA 1
ATOM 852 C C . PHE A 1 113 ? -13.516 4.173 20.934 1.00 77.50 113 PHE A C 1
ATOM 854 O O . PHE A 1 113 ? -12.543 4.239 20.191 1.00 77.50 113 PHE A O 1
ATOM 861 N N . SER A 1 114 ? -14.042 5.279 21.464 1.00 63.41 114 SER A N 1
ATOM 862 C CA . SER A 1 114 ? -13.422 6.598 21.307 1.00 63.41 114 SER A CA 1
ATOM 863 C C . SER A 1 114 ? -11.980 6.590 21.837 1.00 63.41 114 SER A C 1
ATOM 865 O O . SER A 1 114 ? -11.716 6.076 22.930 1.00 63.41 114 SER A O 1
ATOM 867 N N . SER A 1 115 ? -11.058 7.214 21.095 1.00 56.47 115 SER A N 1
ATOM 868 C CA . SER A 1 115 ? -9.651 7.420 21.482 1.00 56.47 115 SER A CA 1
ATOM 869 C C . SER A 1 115 ? -9.493 8.089 22.857 1.00 56.47 115 SER A C 1
ATOM 871 O O . SER A 1 115 ? -8.489 7.870 23.537 1.00 56.47 115 SER A O 1
ATOM 873 N N . LEU A 1 116 ? -10.516 8.823 23.318 1.00 52.84 116 LEU A N 1
ATOM 874 C CA . LEU A 1 116 ? -10.577 9.439 24.647 1.00 52.84 116 LEU A CA 1
ATOM 875 C C . LEU A 1 116 ? -10.602 8.403 25.789 1.00 52.84 116 LEU A C 1
ATOM 877 O O . LEU A 1 116 ? -10.014 8.634 26.843 1.00 52.84 116 LEU A O 1
ATOM 881 N N . ASN A 1 117 ? -11.242 7.246 25.586 1.00 48.06 117 ASN A N 1
ATOM 882 C CA . ASN A 1 117 ? -11.344 6.192 26.605 1.00 48.06 117 ASN A CA 1
ATOM 883 C C . ASN A 1 117 ? -10.061 5.357 26.728 1.00 48.06 117 ASN A C 1
ATOM 885 O O . ASN A 1 117 ? -9.776 4.817 27.796 1.00 48.06 117 ASN A O 1
ATOM 889 N N . LEU A 1 118 ? -9.275 5.244 25.653 1.00 53.62 118 LEU A N 1
ATOM 890 C CA . LEU A 1 118 ? -8.026 4.477 25.660 1.00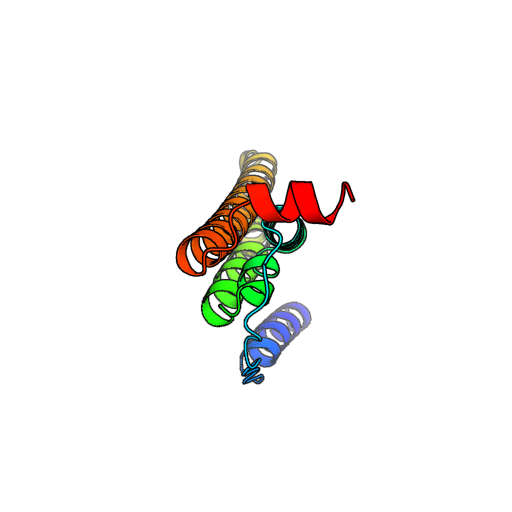 53.62 118 LEU A CA 1
ATOM 891 C C . LEU A 1 118 ? -6.878 5.273 26.305 1.00 53.62 118 LEU A C 1
ATOM 893 O O . LEU A 1 118 ? -6.107 4.707 27.076 1.00 53.62 118 LEU A O 1
ATOM 897 N N . GLY A 1 119 ? -6.831 6.594 26.080 1.00 48.34 119 GLY A N 1
ATOM 898 C CA . GLY A 1 119 ? -5.902 7.499 26.771 1.00 48.34 119 GLY A CA 1
ATOM 899 C C . GLY A 1 119 ? -6.141 7.579 28.286 1.00 48.34 119 GLY A C 1
ATOM 900 O O . GLY A 1 119 ? -5.184 7.654 29.049 1.00 48.34 119 GLY A O 1
ATOM 901 N N . LEU A 1 120 ? -7.400 7.478 28.734 1.00 50.97 120 LEU A N 1
ATOM 902 C CA . LEU A 1 120 ? -7.755 7.390 30.159 1.00 50.97 120 LEU A CA 1
ATOM 903 C C . LEU A 1 120 ? -7.445 6.016 30.780 1.00 50.97 120 LEU A C 1
ATOM 905 O O . LEU A 1 120 ? -7.085 5.954 31.950 1.00 50.97 120 LEU A O 1
ATOM 909 N N . LYS A 1 121 ? -7.552 4.915 30.021 1.00 50.62 121 LYS A N 1
ATOM 910 C CA . LYS A 1 121 ? -7.259 3.553 30.516 1.00 50.62 121 LYS A CA 1
ATOM 911 C C . LYS A 1 121 ? -5.769 3.223 30.629 1.00 50.62 121 LYS A C 1
ATOM 913 O O . LYS A 1 121 ? -5.419 2.326 31.384 1.00 50.62 121 LYS A O 1
ATOM 918 N N . LEU A 1 122 ? -4.910 3.907 29.875 1.00 53.50 122 LEU A N 1
ATOM 919 C CA . LEU A 1 122 ? -3.449 3.753 29.947 1.00 53.50 122 LEU A CA 1
ATOM 920 C C . LEU A 1 122 ? -2.783 4.789 30.871 1.00 53.50 122 LEU A C 1
ATOM 922 O O . LEU A 1 122 ? -1.579 4.713 31.099 1.00 53.50 122 LEU A O 1
ATOM 926 N N . GLY A 1 123 ? -3.554 5.758 31.375 1.00 45.66 123 GLY A N 1
ATOM 927 C CA . GLY A 1 123 ? -3.103 6.827 32.270 1.00 45.66 123 GLY A CA 1
ATOM 928 C C . GLY A 1 123 ? -3.682 6.756 33.688 1.00 45.66 123 GLY A C 1
ATOM 929 O O . GLY A 1 123 ? -3.665 7.776 34.375 1.00 45.66 123 GLY A O 1
ATOM 930 N N . GLY A 1 124 ? -4.220 5.601 34.098 1.00 39.31 124 GLY A N 1
ATOM 931 C CA . GLY A 1 124 ? -4.759 5.339 35.439 1.00 39.31 124 GLY A CA 1
ATOM 932 C C . GLY A 1 124 ? -3.983 4.259 36.175 1.00 39.31 124 GLY A C 1
ATOM 933 O O . GLY A 1 124 ? -3.577 3.283 35.505 1.00 39.31 124 GLY A O 1
#

Foldseek 3Di:
DVVVVVVVCVVVVVVVPDPPQDPQDPDQDDLQVLLVLCLVANLRLCVNLSNNVNSVVLNVVLVCLVVVLVVCCVVPVDPVSVVVSVVVNNVSSNVSSVVSSVSSVVSCVVVVVDPVVVVVVVVD

Solvent-accessible surface area (backbone atoms only — not comparable to full-atom values): 6721 Å² total; per-residue (Å²): 116,69,68,62,55,49,49,53,49,49,54,56,51,64,69,73,71,66,91,77,82,67,81,72,73,97,63,86,56,59,29,64,60,22,13,51,40,1,42,78,38,35,14,47,8,26,40,76,66,62,34,56,72,60,9,50,53,40,32,50,50,64,55,42,48,61,53,53,42,49,54,49,36,72,76,62,72,46,74,65,49,76,56,51,39,61,50,51,48,52,52,49,22,50,52,35,10,53,53,15,20,51,51,26,46,51,51,20,58,76,70,69,53,47,72,71,60,55,59,53,65,76,70,107

Secondary structure (DSSP, 8-state):
-HHHHHHHHHHHHHHSS-------------HHHHHHHHHHSTTHHHHHTT-HHHHHHHHHHHHHHHHHHHHHHHHH--TTHHHHHHHHHHHHHHHHHHHHHHHHHHHHHHTT--HHHHHHHS--

Radius of gyration: 18.26 Å; Cα contacts (8 Å, |Δi|>4): 115; chains: 1; bounding box: 36×33×58 Å